Protein AF-R4WTK8-F1 (afdb_monomer_lite)

Structure (mmCIF, N/CA/C/O backbone):
data_AF-R4WTK8-F1
#
_entry.id   AF-R4WTK8-F1
#
loop_
_atom_site.group_PDB
_atom_site.id
_atom_site.type_symbol
_atom_site.label_atom_id
_atom_site.label_alt_id
_atom_site.label_comp_id
_atom_site.label_asym_id
_atom_site.label_entity_id
_atom_site.label_seq_id
_atom_site.pdbx_PDB_ins_code
_atom_site.Cartn_x
_atom_site.Cartn_y
_atom_site.Cartn_z
_atom_site.occupancy
_atom_site.B_iso_or_equiv
_atom_site.auth_seq_id
_atom_site.auth_comp_id
_atom_site.auth_asym_id
_atom_site.auth_atom_id
_atom_site.pdbx_PDB_model_num
ATOM 1 N N . MET A 1 1 ? -3.399 -13.864 9.604 1.00 40.12 1 MET A N 1
ATOM 2 C CA . MET A 1 1 ? -4.811 -13.877 9.172 1.00 40.12 1 MET A CA 1
ATOM 3 C C . MET A 1 1 ? -5.411 -12.538 9.542 1.00 40.12 1 MET A C 1
ATOM 5 O O . MET A 1 1 ? -5.328 -12.159 10.701 1.00 40.12 1 MET A O 1
ATOM 9 N N . ILE A 1 2 ? -5.899 -11.808 8.542 1.00 50.47 2 ILE A N 1
ATOM 10 C CA . ILE A 1 2 ? -6.405 -10.426 8.631 1.00 50.47 2 ILE A CA 1
ATOM 11 C C . ILE A 1 2 ? -7.794 -10.378 9.300 1.00 50.47 2 ILE A C 1
ATOM 13 O O . ILE A 1 2 ? -8.296 -9.313 9.631 1.00 50.47 2 ILE A O 1
ATOM 17 N N . ASP A 1 3 ? -8.377 -11.537 9.603 1.00 49.41 3 ASP A N 1
ATOM 18 C CA . ASP A 1 3 ? -9.784 -11.678 9.949 1.00 49.41 3 ASP A CA 1
ATOM 19 C C . ASP A 1 3 ? -9.944 -12.096 11.397 1.00 49.41 3 ASP A C 1
ATOM 21 O O . ASP A 1 3 ? -9.641 -13.227 11.768 1.00 49.41 3 ASP A O 1
ATOM 25 N N . ASN A 1 4 ? -10.400 -11.166 12.226 1.00 54.59 4 ASN A N 1
ATOM 26 C CA . ASN A 1 4 ? -10.894 -11.486 13.552 1.00 54.59 4 ASN A CA 1
ATOM 27 C C . ASN A 1 4 ? -12.248 -10.799 13.760 1.00 54.59 4 ASN A C 1
ATOM 29 O O . ASN A 1 4 ? -12.525 -9.754 13.166 1.00 54.59 4 ASN A O 1
ATOM 33 N N . GLU A 1 5 ? -13.060 -11.392 14.630 1.00 48.62 5 GLU A N 1
ATOM 34 C CA . GLU A 1 5 ? -14.408 -10.929 14.997 1.00 48.62 5 GLU A CA 1
ATOM 35 C C . GLU A 1 5 ? -14.414 -9.515 15.600 1.00 48.62 5 GLU A C 1
ATOM 37 O O . GLU A 1 5 ? -15.450 -8.869 15.715 1.00 48.62 5 GLU A O 1
ATOM 42 N N . THR A 1 6 ? -13.243 -9.025 16.017 1.00 51.25 6 THR A N 1
ATOM 43 C CA . THR A 1 6 ? -13.072 -7.696 16.608 1.00 51.25 6 THR A CA 1
ATOM 44 C C . THR A 1 6 ? -12.961 -6.593 15.547 1.00 51.25 6 THR A C 1
ATOM 46 O O . THR A 1 6 ? -13.328 -5.449 15.806 1.00 51.25 6 THR A O 1
ATOM 49 N N . ASN A 1 7 ? -12.430 -6.906 14.363 1.00 50.44 7 ASN A N 1
ATOM 50 C CA . ASN A 1 7 ? -12.105 -5.928 13.318 1.00 50.44 7 ASN A CA 1
ATOM 51 C C . ASN A 1 7 ? -13.092 -5.937 12.155 1.00 50.44 7 ASN A C 1
ATOM 53 O O . ASN A 1 7 ? -13.315 -4.899 11.530 1.00 50.44 7 ASN A O 1
ATOM 57 N N . PHE A 1 8 ? -13.680 -7.096 11.887 1.00 59.44 8 PHE A N 1
ATOM 58 C CA . PHE A 1 8 ? -14.726 -7.292 10.900 1.00 59.44 8 PHE A CA 1
ATOM 59 C C . PHE A 1 8 ? -15.879 -7.988 11.620 1.00 59.44 8 PHE A C 1
ATOM 61 O O . PHE A 1 8 ? -15.595 -8.838 12.468 1.00 59.44 8 PHE A O 1
ATOM 68 N N . PRO A 1 9 ? -17.148 -7.625 11.345 1.00 46.41 9 PRO A N 1
ATOM 69 C CA . PRO A 1 9 ? -18.271 -8.347 11.929 1.00 46.41 9 PRO A CA 1
ATOM 70 C C . PRO A 1 9 ? -18.043 -9.852 11.728 1.00 46.41 9 PRO A C 1
ATOM 72 O O . PRO A 1 9 ? -17.472 -10.229 10.693 1.00 46.41 9 PRO A O 1
ATOM 75 N N . PRO A 1 10 ? -18.400 -10.676 12.729 1.00 45.69 10 PRO A N 1
ATOM 76 C CA . PRO A 1 10 ? -18.149 -12.106 12.696 1.00 45.69 10 PRO A CA 1
ATOM 77 C C . PRO A 1 10 ? -18.655 -12.696 11.381 1.00 45.69 10 PRO A C 1
ATOM 79 O O . PRO A 1 10 ? -19.550 -12.139 10.732 1.00 45.69 10 PRO A O 1
ATOM 82 N N . GLU A 1 11 ? -18.058 -13.825 10.989 1.00 49.47 11 GLU A N 1
ATOM 83 C CA . GLU A 1 11 ? -18.688 -14.758 10.058 1.00 49.47 11 GLU A CA 1
ATOM 84 C C . GLU A 1 11 ? -20.196 -14.739 10.328 1.00 49.47 11 GLU A C 1
ATOM 86 O O . GLU A 1 11 ? -20.602 -14.784 11.491 1.00 49.47 11 GLU A O 1
ATOM 91 N N . LEU A 1 12 ? -21.027 -14.544 9.296 1.00 47.03 12 LEU A N 1
ATOM 92 C CA . LEU A 1 12 ? -22.461 -14.747 9.468 1.00 47.03 12 LEU A CA 1
ATOM 93 C C . LEU A 1 12 ? -22.594 -16.201 9.909 1.00 47.03 12 LEU A C 1
ATOM 95 O O . LEU A 1 12 ? -22.528 -17.095 9.065 1.00 47.03 12 LEU A O 1
ATOM 99 N N . GLU A 1 13 ? -22.675 -16.433 11.220 1.00 49.50 13 GLU A N 1
ATOM 100 C CA . GLU A 1 13 ? -22.885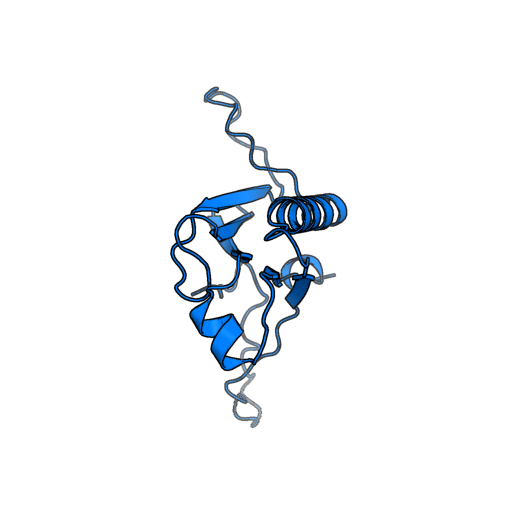 -17.759 11.763 1.00 49.50 13 GLU A CA 1
ATOM 101 C C . GLU A 1 13 ? -24.192 -18.216 11.149 1.00 49.50 13 GLU A C 1
ATOM 103 O O . GLU A 1 13 ? -25.251 -17.621 11.375 1.00 49.50 13 GLU A O 1
ATOM 108 N N . VAL A 1 14 ? -24.081 -19.207 10.270 1.00 52.41 14 VAL A N 1
ATOM 109 C CA . VAL A 1 14 ? -25.223 -19.774 9.579 1.00 52.41 14 VAL A CA 1
ATOM 110 C C . VAL A 1 14 ? -26.124 -20.323 10.672 1.00 52.41 14 VAL A C 1
ATOM 112 O O . VAL A 1 14 ? -25.868 -21.383 11.240 1.00 52.41 14 VAL A O 1
ATOM 115 N N . THR A 1 15 ? -27.167 -19.563 11.006 1.00 52.09 15 THR A N 1
ATOM 116 C CA . THR A 1 15 ? -28.262 -20.070 11.821 1.00 52.09 15 THR A CA 1
ATOM 117 C C . THR A 1 15 ? -28.767 -21.294 11.071 1.00 52.09 15 THR A C 1
ATOM 119 O O . THR A 1 15 ? -28.919 -21.221 9.856 1.00 52.09 15 THR A O 1
ATOM 122 N N . SER A 1 16 ? -28.929 -22.413 11.771 1.00 51.53 16 SER A N 1
ATOM 123 C CA . SER A 1 16 ? -29.093 -23.801 11.298 1.00 51.53 16 SER A CA 1
ATOM 124 C C . SER A 1 16 ? -30.150 -24.098 10.209 1.00 51.53 16 SER A C 1
ATOM 126 O O . SER A 1 16 ? -30.408 -25.262 9.913 1.00 51.53 16 SER A O 1
ATOM 128 N N . ASP A 1 17 ? -30.738 -23.088 9.577 1.00 57.38 17 ASP A N 1
ATOM 129 C CA . ASP A 1 17 ? -31.663 -23.171 8.457 1.00 57.38 17 ASP A CA 1
ATOM 130 C C . ASP A 1 17 ? -30.923 -23.284 7.110 1.00 57.38 17 ASP A C 1
ATOM 132 O O . ASP A 1 17 ? -30.818 -22.350 6.318 1.00 57.38 17 ASP A O 1
ATOM 136 N N . GLY A 1 18 ? -30.426 -24.492 6.836 1.00 56.84 18 GLY A N 1
ATOM 137 C CA . GLY A 1 18 ? -30.448 -25.118 5.505 1.00 56.84 18 GLY A CA 1
ATOM 138 C C . GLY A 1 18 ? -29.567 -24.569 4.373 1.00 56.84 18 GLY A C 1
ATOM 139 O O . GLY A 1 18 ? -29.447 -25.255 3.358 1.00 56.84 18 GLY A O 1
ATOM 140 N N . TYR A 1 19 ? -28.930 -23.403 4.497 1.00 54.69 19 TYR A N 1
ATOM 141 C CA . TYR A 1 19 ? -28.003 -22.902 3.476 1.00 54.69 19 TYR A CA 1
ATOM 142 C C . TYR A 1 19 ? -26.549 -23.248 3.827 1.00 54.69 19 TYR A C 1
ATOM 144 O O . TYR A 1 19 ? -26.040 -22.755 4.832 1.00 54.69 19 TYR A O 1
ATOM 152 N N . PRO A 1 20 ? -25.835 -24.060 3.022 1.00 61.81 20 PRO A N 1
ATOM 153 C CA . PRO A 1 20 ? -24.407 -24.261 3.233 1.00 61.81 20 PRO A CA 1
ATOM 154 C C . PRO A 1 20 ? -23.680 -22.921 3.067 1.00 61.81 20 PRO A C 1
ATOM 156 O O . PRO A 1 20 ? -23.901 -22.215 2.080 1.00 61.81 20 PRO A O 1
ATOM 159 N N . SER A 1 21 ? -22.824 -22.570 4.034 1.00 65.62 21 SER A N 1
ATOM 160 C CA . SER A 1 21 ? -21.971 -21.382 3.935 1.00 65.62 21 SER A CA 1
ATOM 161 C C . SER A 1 21 ? -21.209 -21.433 2.604 1.00 65.62 21 SER A C 1
ATOM 163 O O . SER A 1 21 ? -20.567 -22.449 2.320 1.00 65.62 21 SER A O 1
ATOM 165 N N . PRO A 1 22 ? -21.250 -20.378 1.772 1.00 70.25 22 PRO A N 1
ATOM 166 C CA . PRO A 1 22 ? -20.603 -20.379 0.461 1.00 70.25 22 PRO A CA 1
ATOM 167 C C . PRO A 1 22 ? -19.066 -20.463 0.529 1.00 70.25 22 PRO A C 1
ATOM 169 O O . PRO A 1 22 ? -18.421 -20.490 -0.516 1.00 70.25 22 PRO A O 1
ATOM 172 N N . GLY A 1 23 ? -18.458 -20.475 1.725 1.00 74.94 23 GLY A N 1
ATOM 173 C CA . GLY A 1 23 ? -17.004 -20.565 1.923 1.00 74.94 23 GLY A CA 1
ATOM 174 C C . GLY A 1 23 ? -16.224 -19.347 1.410 1.00 74.94 23 GLY A C 1
ATOM 175 O O . GLY A 1 23 ? -14.996 -19.332 1.443 1.00 74.94 23 GLY A O 1
ATOM 176 N N . ALA A 1 24 ? -16.933 -18.322 0.937 1.00 74.31 24 ALA A N 1
ATOM 177 C CA . ALA A 1 24 ? -16.400 -17.098 0.368 1.00 74.31 24 ALA A CA 1
ATOM 178 C C . ALA A 1 24 ? -17.102 -15.889 0.990 1.00 74.31 24 ALA A C 1
ATOM 180 O O . ALA A 1 24 ? -18.261 -15.962 1.402 1.00 74.31 24 ALA A O 1
ATOM 181 N N . ARG A 1 25 ? -16.401 -14.755 1.029 1.00 74.06 25 ARG A N 1
ATOM 182 C CA . ARG A 1 25 ? -16.933 -13.486 1.535 1.00 74.06 25 ARG A CA 1
ATOM 183 C C . ARG A 1 25 ? -16.412 -12.322 0.709 1.00 74.06 25 ARG A C 1
ATOM 185 O O . ARG A 1 25 ? -15.290 -12.358 0.209 1.00 74.06 25 ARG A O 1
ATOM 192 N N . ASN A 1 26 ? -17.216 -11.271 0.632 1.00 81.88 26 ASN A N 1
ATOM 193 C CA . ASN A 1 26 ? -16.839 -10.037 -0.039 1.00 81.88 26 ASN A CA 1
ATOM 194 C C . ASN A 1 26 ? -16.187 -9.078 0.960 1.00 81.88 26 ASN A C 1
ATOM 196 O O . ASN A 1 26 ? -16.678 -8.901 2.073 1.00 81.88 26 ASN A O 1
ATOM 200 N N . GLN A 1 27 ? -15.095 -8.439 0.545 1.00 82.44 27 GLN A N 1
ATOM 201 C CA . GLN A 1 27 ? -14.443 -7.367 1.293 1.00 82.44 27 GLN A CA 1
ATOM 202 C C . GLN A 1 27 ? -14.324 -6.130 0.414 1.00 82.44 27 GLN A C 1
ATOM 204 O O . GLN A 1 27 ? -14.075 -6.233 -0.789 1.00 82.44 27 GLN A O 1
ATOM 209 N N . ARG A 1 28 ? -14.487 -4.950 1.016 1.00 87.88 28 ARG A N 1
ATOM 210 C CA . ARG A 1 28 ? -14.345 -3.683 0.307 1.00 87.88 28 ARG A CA 1
ATOM 211 C C . ARG A 1 28 ? -12.920 -3.159 0.426 1.00 87.88 28 ARG A C 1
ATOM 213 O O . ARG A 1 28 ? -12.504 -2.698 1.487 1.00 87.88 28 ARG A O 1
ATOM 220 N N . HIS A 1 29 ? -12.217 -3.173 -0.699 1.00 91.75 29 HIS A N 1
ATOM 221 C CA . HIS A 1 29 ? -10.874 -2.622 -0.833 1.00 91.75 29 HIS A CA 1
ATOM 222 C C . HIS A 1 29 ? -10.895 -1.384 -1.728 1.00 91.75 29 HIS A C 1
ATOM 224 O O . HIS A 1 29 ? -11.599 -1.347 -2.738 1.00 91.75 29 HIS A O 1
ATOM 230 N N . ILE A 1 30 ? -10.135 -0.364 -1.345 1.00 93.75 30 ILE A N 1
ATOM 231 C CA . ILE A 1 30 ? -9.722 0.717 -2.236 1.00 93.75 30 ILE A CA 1
ATOM 232 C C . ILE A 1 30 ? -8.343 0.349 -2.753 1.00 93.75 30 ILE A C 1
ATOM 234 O O . ILE A 1 30 ? -7.436 0.101 -1.964 1.00 93.75 30 ILE A O 1
ATOM 238 N N . ALA A 1 31 ? -8.183 0.376 -4.069 1.00 95.06 31 ALA A N 1
ATOM 239 C CA . ALA A 1 31 ? -6.894 0.211 -4.708 1.00 95.06 31 ALA A CA 1
ATOM 240 C C . ALA A 1 31 ? -6.638 1.360 -5.681 1.00 95.06 31 ALA A C 1
ATOM 242 O O . ALA A 1 31 ? -7.556 1.846 -6.346 1.00 95.06 31 ALA A O 1
ATOM 243 N N . ALA A 1 32 ? -5.387 1.792 -5.767 1.00 95.31 32 ALA A N 1
ATOM 244 C CA . ALA A 1 32 ? -4.954 2.795 -6.723 1.00 95.31 32 ALA A CA 1
ATOM 245 C C . ALA A 1 32 ? -3.568 2.446 -7.258 1.00 95.31 32 ALA A C 1
ATOM 247 O O . ALA A 1 32 ? -2.695 1.972 -6.531 1.00 95.31 32 ALA A O 1
ATOM 248 N N . ILE A 1 33 ? -3.368 2.718 -8.544 1.00 93.88 33 ILE A N 1
ATOM 249 C CA . ILE A 1 33 ? -2.087 2.559 -9.220 1.00 93.88 33 ILE A CA 1
ATOM 250 C C . ILE A 1 33 ? -1.647 3.912 -9.767 1.00 93.88 33 ILE A C 1
ATOM 252 O O . ILE A 1 33 ? -2.423 4.629 -10.399 1.00 93.88 33 ILE A O 1
ATOM 256 N N . CYS A 1 34 ? -0.393 4.263 -9.519 1.00 92.69 34 CYS A N 1
ATOM 257 C CA . CYS A 1 34 ? 0.246 5.423 -10.109 1.00 92.69 34 CYS A CA 1
ATOM 258 C C . CYS A 1 34 ? 1.318 4.943 -11.078 1.00 92.69 34 CYS A C 1
ATOM 260 O O . CYS A 1 34 ? 2.217 4.183 -10.713 1.00 92.69 34 CYS A O 1
ATOM 262 N N . ARG A 1 35 ? 1.208 5.398 -12.322 1.00 89.94 35 ARG A N 1
ATOM 263 C CA . ARG A 1 35 ? 2.159 5.116 -13.388 1.00 89.94 35 ARG A CA 1
ATOM 264 C C . ARG A 1 35 ? 2.788 6.424 -13.831 1.00 89.94 35 ARG A C 1
ATOM 266 O O . ARG A 1 35 ? 2.078 7.381 -14.129 1.00 89.94 35 ARG A O 1
ATOM 273 N N . ASN A 1 36 ? 4.108 6.427 -13.947 1.00 88.38 36 ASN A N 1
ATOM 274 C CA . ASN A 1 36 ? 4.860 7.543 -14.496 1.00 88.38 36 ASN A CA 1
ATOM 275 C C . ASN A 1 36 ? 5.942 7.004 -15.441 1.00 88.38 36 ASN A C 1
ATOM 277 O O . ASN A 1 36 ? 6.481 5.919 -15.238 1.00 88.38 36 ASN A O 1
ATOM 281 N N . SER A 1 37 ? 6.231 7.744 -16.510 1.00 84.50 37 SER A N 1
ATOM 282 C CA . SER A 1 37 ? 7.223 7.351 -17.513 1.00 84.50 37 SER A CA 1
ATOM 283 C C . SER A 1 37 ? 8.652 7.372 -16.966 1.00 84.50 37 SER A C 1
ATOM 285 O O . SER A 1 37 ? 9.468 6.563 -17.394 1.00 84.50 37 SER A O 1
ATOM 287 N N . ASN A 1 38 ? 8.952 8.267 -16.015 1.00 83.81 38 ASN A N 1
ATOM 288 C CA . ASN A 1 38 ? 10.334 8.568 -15.619 1.00 83.81 38 ASN A CA 1
ATOM 289 C C . ASN A 1 38 ? 10.668 8.228 -14.157 1.00 83.81 38 ASN A C 1
ATOM 291 O O . ASN A 1 38 ? 11.831 8.308 -13.768 1.00 83.81 38 ASN A O 1
ATOM 295 N N . SER A 1 39 ? 9.683 7.882 -13.327 1.00 86.38 39 SER A N 1
ATOM 296 C CA . SER A 1 39 ? 9.898 7.585 -11.906 1.00 86.38 39 SER A CA 1
ATOM 297 C C . SER A 1 39 ? 8.887 6.569 -11.389 1.00 86.38 39 SER A C 1
ATOM 299 O O . SER A 1 39 ? 7.837 6.362 -11.987 1.00 86.38 39 SER A O 1
ATOM 301 N N . SER A 1 40 ? 9.190 5.921 -10.264 1.00 79.88 40 SER A N 1
ATOM 302 C CA . SER A 1 40 ? 8.257 4.987 -9.631 1.00 79.88 40 SER A CA 1
ATOM 303 C C . SER A 1 40 ? 7.096 5.679 -8.917 1.00 79.88 40 SER A C 1
ATOM 305 O O . SER A 1 40 ? 6.131 5.001 -8.588 1.00 79.88 40 SER A O 1
ATOM 307 N N . SER A 1 41 ? 7.142 7.001 -8.703 1.00 87.69 41 SER A N 1
ATOM 308 C CA . SER A 1 41 ? 6.067 7.778 -8.063 1.00 87.69 41 SER A CA 1
ATOM 309 C C . SER A 1 41 ? 5.615 7.221 -6.699 1.00 87.69 41 SER A C 1
ATOM 311 O O . SER A 1 41 ? 4.437 7.283 -6.342 1.00 87.69 41 SER A O 1
ATOM 313 N N . PHE A 1 42 ? 6.547 6.667 -5.920 1.00 92.25 42 PHE A N 1
ATOM 314 C CA . PHE A 1 42 ? 6.241 6.062 -4.620 1.00 92.25 42 PHE A CA 1
ATOM 315 C C . PHE A 1 42 ? 5.674 7.089 -3.630 1.00 92.25 42 PHE A C 1
ATOM 317 O O . PHE A 1 42 ? 4.727 6.806 -2.902 1.00 92.25 42 PHE A O 1
ATOM 324 N N . GLU A 1 43 ? 6.194 8.314 -3.665 1.00 93.50 43 GLU A N 1
ATOM 325 C CA . GLU A 1 43 ? 5.779 9.428 -2.813 1.00 93.50 43 GLU A CA 1
ATOM 326 C C . GLU A 1 43 ? 4.318 9.822 -3.067 1.00 93.50 43 GLU A C 1
ATOM 328 O O . GLU A 1 43 ? 3.601 10.188 -2.139 1.00 93.50 43 GLU A O 1
ATOM 333 N N . GLN A 1 44 ? 3.854 9.706 -4.317 1.00 93.94 44 GLN A N 1
ATOM 334 C CA . GLN A 1 44 ? 2.473 10.025 -4.685 1.00 93.94 44 GLN A CA 1
ATOM 335 C C . GLN A 1 44 ? 1.494 9.013 -4.089 1.00 93.94 44 GLN A C 1
ATOM 337 O O . GLN A 1 44 ? 0.444 9.394 -3.577 1.00 93.94 44 GLN A O 1
ATOM 342 N N . ILE A 1 45 ? 1.849 7.727 -4.123 1.00 94.56 45 ILE A N 1
ATOM 343 C CA . ILE A 1 45 ? 1.034 6.664 -3.534 1.00 94.56 45 ILE A CA 1
ATOM 344 C C . ILE A 1 45 ? 1.081 6.698 -2.003 1.00 94.56 45 ILE A C 1
ATOM 346 O O . ILE A 1 45 ? 0.049 6.506 -1.361 1.00 94.56 45 ILE A O 1
ATOM 350 N N . HIS A 1 46 ? 2.238 7.009 -1.417 1.00 94.69 46 HIS A N 1
ATOM 351 C CA . HIS A 1 46 ? 2.354 7.236 0.022 1.00 94.69 46 HIS A CA 1
ATOM 352 C C . HIS A 1 46 ? 1.444 8.382 0.481 1.00 94.69 46 HIS A C 1
ATOM 354 O O . HIS A 1 46 ? 0.608 8.191 1.363 1.00 94.69 46 HIS A O 1
ATOM 360 N N . GLY A 1 47 ? 1.526 9.541 -0.182 1.00 94.94 47 GLY A N 1
ATOM 361 C CA . GLY A 1 47 ? 0.667 10.686 0.117 1.00 94.94 47 GLY A CA 1
ATOM 362 C C . GLY A 1 47 ? -0.819 10.398 -0.111 1.00 94.94 47 GLY A C 1
ATOM 363 O O . GLY A 1 47 ? -1.662 10.888 0.638 1.00 94.94 47 GLY A O 1
ATOM 364 N N . LEU A 1 48 ? -1.166 9.561 -1.097 1.00 95.25 48 LEU A N 1
ATOM 365 C CA . LEU A 1 48 ? -2.541 9.100 -1.299 1.00 95.25 48 LEU A CA 1
ATOM 366 C C . LEU A 1 48 ? -3.031 8.236 -0.128 1.00 95.25 48 LEU A C 1
ATOM 368 O O . LEU A 1 48 ? -4.156 8.426 0.328 1.00 95.25 48 LEU A O 1
ATOM 372 N N . ALA A 1 49 ? -2.204 7.320 0.381 1.00 95.00 49 ALA A N 1
ATOM 373 C CA . ALA A 1 49 ? -2.546 6.501 1.542 1.00 95.00 49 ALA A CA 1
ATOM 374 C C . ALA A 1 49 ? -2.766 7.366 2.796 1.00 95.00 49 ALA A C 1
ATOM 376 O O . ALA A 1 49 ? -3.780 7.215 3.478 1.00 95.00 49 ALA A O 1
ATOM 377 N N . GLU A 1 50 ? -1.874 8.325 3.060 1.00 94.44 50 GLU A N 1
ATOM 378 C CA . GLU A 1 50 ? -2.022 9.293 4.157 1.00 94.44 50 GLU A CA 1
ATOM 379 C C . GLU A 1 50 ? -3.285 10.146 3.997 1.00 94.44 50 GLU A C 1
ATOM 381 O O . GLU A 1 50 ? -4.019 10.372 4.961 1.00 94.44 50 GLU A O 1
ATOM 386 N N . TYR A 1 51 ? -3.584 10.579 2.770 1.00 95.50 51 TYR A N 1
ATOM 387 C CA . TYR A 1 51 ? -4.795 11.333 2.463 1.00 95.50 51 TYR A CA 1
ATOM 388 C C . TYR A 1 51 ? -6.065 10.514 2.719 1.00 95.50 51 TYR A C 1
ATOM 390 O O . TYR A 1 51 ? -7.015 11.038 3.302 1.00 95.50 51 TYR A O 1
ATOM 398 N N . ILE A 1 52 ? -6.084 9.231 2.343 1.00 94.00 52 ILE A N 1
ATOM 399 C CA . ILE A 1 52 ? -7.203 8.322 2.630 1.00 94.00 52 ILE A CA 1
ATOM 400 C C . ILE A 1 52 ? -7.411 8.207 4.144 1.00 94.00 52 ILE A C 1
ATOM 402 O O . ILE A 1 52 ? -8.529 8.412 4.614 1.00 94.00 52 ILE A O 1
ATOM 406 N N . MET A 1 53 ? -6.352 7.966 4.923 1.00 92.12 53 MET A N 1
ATOM 407 C CA . MET A 1 53 ? -6.459 7.881 6.388 1.00 92.12 53 MET A CA 1
ATOM 408 C C . MET A 1 53 ? -6.926 9.191 7.020 1.00 92.12 53 MET A C 1
ATOM 410 O O . MET A 1 53 ? -7.773 9.182 7.915 1.00 92.12 53 MET A O 1
ATOM 414 N N . CYS A 1 54 ? -6.446 10.324 6.505 1.00 92.12 54 CYS A N 1
ATOM 415 C CA . CYS A 1 54 ? -6.901 11.647 6.916 1.00 92.12 54 CYS A CA 1
ATOM 416 C C . CYS A 1 54 ? -8.405 11.826 6.664 1.00 92.12 54 CYS A C 1
ATOM 418 O O . CYS A 1 54 ? -9.124 12.298 7.542 1.00 92.12 54 CYS A O 1
ATOM 420 N N . LYS A 1 55 ? -8.913 11.393 5.502 1.00 93.44 55 LYS A N 1
ATOM 421 C CA . LYS A 1 55 ? -10.351 11.440 5.187 1.00 93.44 55 LYS A CA 1
ATOM 422 C C . LYS A 1 55 ? -11.197 10.499 6.037 1.00 93.44 55 LYS A C 1
ATOM 424 O O . LYS A 1 55 ? -12.359 10.810 6.279 1.00 93.44 55 LYS A O 1
ATOM 429 N N . LEU A 1 56 ? -10.617 9.404 6.521 1.00 89.81 56 LEU A N 1
ATOM 430 C CA . LEU A 1 56 ? -11.246 8.502 7.486 1.00 89.81 56 LEU A CA 1
ATOM 431 C C . LEU A 1 56 ? -11.135 9.001 8.941 1.00 89.81 56 LEU A C 1
ATOM 433 O O . LEU A 1 56 ? -11.630 8.331 9.842 1.00 89.81 56 LEU A O 1
ATOM 437 N N . ASN A 1 57 ? -10.526 10.172 9.182 1.00 90.31 57 ASN A N 1
ATOM 438 C CA . ASN A 1 57 ? -10.253 10.738 10.510 1.00 90.31 57 ASN A CA 1
ATOM 439 C C . ASN A 1 57 ? -9.419 9.820 11.424 1.00 90.31 57 ASN A C 1
ATOM 441 O O . ASN A 1 57 ? -9.571 9.853 12.645 1.00 90.31 57 ASN A O 1
ATOM 445 N N . ILE A 1 58 ? -8.520 9.018 10.847 1.00 90.06 58 ILE A N 1
ATOM 446 C CA . ILE A 1 58 ? -7.635 8.122 11.600 1.00 90.06 58 ILE A CA 1
ATOM 447 C C . ILE A 1 58 ? -6.269 8.804 11.726 1.00 90.06 58 ILE A C 1
ATOM 449 O O . ILE A 1 58 ? -5.596 9.004 10.712 1.00 90.06 58 ILE A O 1
ATOM 453 N N . PRO A 1 59 ? -5.834 9.200 12.933 1.00 90.88 59 PRO A N 1
ATOM 454 C CA . PRO A 1 59 ? -4.534 9.825 13.127 1.00 90.88 59 PRO A CA 1
ATOM 455 C C . PRO A 1 59 ? -3.382 8.830 12.952 1.00 90.88 59 PRO A C 1
ATOM 457 O O . PRO A 1 59 ? -3.497 7.636 13.243 1.00 90.88 59 PRO A O 1
ATOM 460 N N . VAL A 1 60 ? -2.232 9.354 12.525 1.00 90.69 60 VAL A N 1
ATOM 461 C CA . VAL A 1 60 ? -0.981 8.592 12.503 1.00 90.69 60 VAL A CA 1
ATOM 462 C C . VAL A 1 60 ? -0.533 8.288 13.932 1.00 90.69 60 VAL A C 1
ATOM 464 O O . VAL A 1 60 ? -0.649 9.122 14.836 1.00 90.69 60 VAL A O 1
ATOM 467 N N . ARG A 1 61 ? 0.008 7.092 14.151 1.00 85.75 61 ARG A N 1
ATOM 468 C CA . ARG A 1 61 ? 0.616 6.709 15.417 1.00 85.75 61 ARG A CA 1
ATOM 469 C C . ARG A 1 61 ? 1.899 7.500 15.616 1.00 85.75 61 ARG A C 1
ATOM 471 O O . ARG A 1 61 ? 2.934 7.204 15.028 1.00 85.75 61 ARG A O 1
ATOM 478 N N . SER A 1 62 ? 1.818 8.508 16.475 1.00 74.94 62 SER A N 1
ATOM 479 C CA . SER A 1 62 ? 2.995 9.220 16.948 1.00 74.94 62 SER A CA 1
ATOM 480 C C . SER A 1 62 ? 3.791 8.315 17.888 1.00 74.94 62 SER A C 1
ATOM 482 O O . SER A 1 62 ? 3.257 7.815 18.875 1.00 74.94 62 SER A O 1
ATOM 484 N N . ASN A 1 63 ? 5.081 8.131 17.608 1.00 57.28 63 ASN A N 1
ATOM 485 C CA . ASN A 1 63 ? 6.018 7.465 18.522 1.00 57.28 63 ASN A CA 1
ATOM 486 C C . ASN A 1 63 ? 6.431 8.375 19.701 1.00 57.28 63 ASN A C 1
ATOM 488 O O . ASN A 1 63 ? 7.301 8.018 20.493 1.00 57.28 63 ASN A O 1
ATOM 492 N N . CYS A 1 64 ? 5.826 9.561 19.825 1.00 44.91 64 CYS A N 1
ATOM 493 C CA . CYS A 1 64 ? 6.194 10.591 20.788 1.00 44.91 64 CYS A CA 1
ATOM 494 C C . CYS A 1 64 ? 5.318 10.537 22.050 1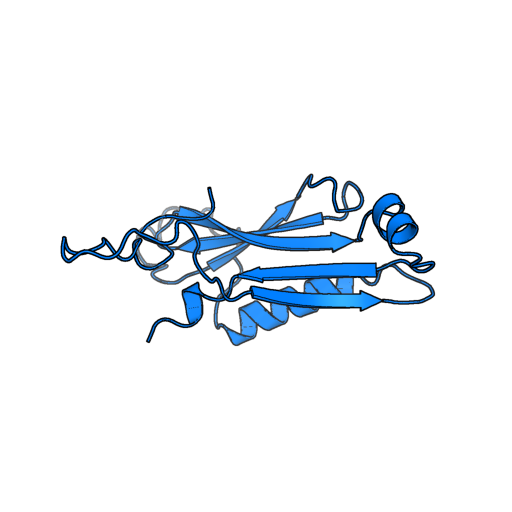.00 44.91 64 CYS A C 1
ATOM 496 O O . CYS A 1 64 ? 4.591 11.483 22.329 1.00 44.91 64 CYS A O 1
ATOM 498 N N . SER A 1 65 ? 5.386 9.458 22.828 1.00 44.19 65 SER A N 1
ATOM 499 C CA . SER A 1 65 ? 5.079 9.533 24.265 1.00 44.19 65 SER A CA 1
ATOM 500 C C . SER A 1 65 ? 5.694 8.348 25.011 1.00 44.19 65 SER A C 1
ATOM 502 O O . SER A 1 65 ? 5.015 7.386 25.358 1.00 44.19 65 SER A O 1
ATOM 504 N N . ASN A 1 66 ? 6.987 8.461 25.321 1.00 43.69 66 ASN A N 1
ATOM 505 C CA . ASN A 1 66 ? 7.624 7.736 26.430 1.00 43.69 66 ASN A CA 1
ATOM 506 C C . ASN A 1 66 ? 7.237 8.353 27.789 1.00 43.69 66 ASN A C 1
ATOM 508 O O . ASN A 1 66 ? 8.036 8.346 28.721 1.00 43.69 66 ASN A O 1
ATOM 512 N N . ASP A 1 67 ? 6.047 8.943 27.898 1.00 41.47 67 ASP A N 1
ATOM 513 C CA . ASP A 1 67 ? 5.538 9.450 29.161 1.00 41.47 67 ASP A CA 1
ATOM 514 C C . ASP A 1 67 ? 4.493 8.453 29.654 1.00 41.47 67 ASP A C 1
ATOM 516 O O . ASP A 1 67 ? 3.337 8.445 29.224 1.00 41.47 67 ASP A O 1
ATOM 520 N N . ALA A 1 68 ? 4.943 7.550 30.522 1.00 46.31 68 ALA A N 1
ATOM 521 C CA . ALA A 1 68 ? 4.177 6.461 31.126 1.00 46.31 68 ALA A CA 1
ATOM 522 C C . ALA A 1 68 ? 3.031 6.944 32.049 1.00 46.31 68 ALA A C 1
ATOM 524 O O . ALA A 1 68 ? 2.515 6.181 32.865 1.00 46.31 68 ALA A O 1
ATOM 525 N N . THR A 1 69 ? 2.608 8.202 31.912 1.00 40.28 69 THR A N 1
ATOM 526 C CA . THR A 1 69 ? 1.663 8.884 32.799 1.00 40.28 69 THR A CA 1
ATOM 527 C C . THR A 1 69 ? 0.311 9.179 32.133 1.00 40.28 69 THR A C 1
ATOM 529 O O . THR A 1 69 ? -0.623 9.598 32.806 1.00 40.28 69 THR A O 1
ATOM 532 N N . THR A 1 70 ? 0.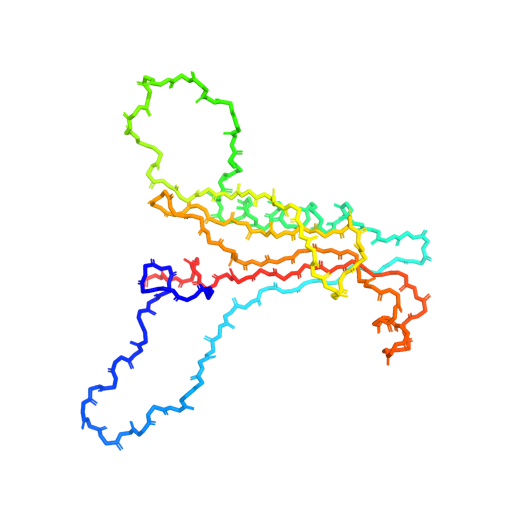130 8.876 30.841 1.00 44.00 70 THR A N 1
ATOM 533 C CA . THR A 1 70 ? -1.198 8.841 30.181 1.00 44.00 70 THR A CA 1
ATOM 534 C C . THR A 1 70 ? -1.607 7.415 29.815 1.00 44.00 70 THR A C 1
ATOM 536 O O . THR A 1 70 ? -2.028 7.087 28.709 1.00 44.00 70 THR A O 1
ATOM 539 N N . THR A 1 71 ? -1.508 6.538 30.812 1.00 43.12 71 THR A N 1
ATOM 540 C CA . THR A 1 71 ? -2.278 5.296 30.852 1.00 43.12 71 THR A CA 1
ATOM 541 C C . THR A 1 71 ? -3.768 5.666 30.846 1.00 43.12 71 THR A C 1
ATOM 543 O O . THR A 1 71 ? -4.208 6.421 31.706 1.00 43.12 71 THR A O 1
ATOM 546 N N . ALA A 1 72 ? -4.524 5.123 29.884 1.00 41.59 72 ALA A N 1
ATOM 547 C CA . ALA A 1 72 ? -5.968 5.297 29.665 1.00 41.59 72 ALA A CA 1
ATOM 548 C C . ALA A 1 72 ? -6.408 6.619 29.000 1.00 41.59 72 ALA A C 1
ATOM 550 O O . ALA A 1 72 ? -6.718 7.577 29.699 1.00 41.59 72 ALA A O 1
ATOM 551 N N . SER A 1 73 ? -6.521 6.639 27.654 1.00 44.19 73 SER A N 1
ATOM 552 C CA . SER A 1 73 ? -7.633 7.278 26.887 1.00 44.19 73 SER A CA 1
ATOM 553 C C . SER A 1 73 ? -7.359 7.568 25.394 1.00 44.19 73 SER A C 1
ATOM 555 O O . SER A 1 73 ? -8.098 8.351 24.800 1.00 44.19 73 SER A O 1
ATOM 557 N N . GLN A 1 74 ? -6.402 6.934 24.700 1.00 52.72 74 GLN A N 1
ATOM 558 C CA . GLN A 1 74 ? -6.488 6.907 23.224 1.00 52.72 74 GLN A CA 1
ATOM 559 C C . GLN A 1 74 ? -7.529 5.865 22.799 1.00 52.72 74 GLN A C 1
ATOM 561 O O . GLN A 1 74 ? -7.228 4.733 22.444 1.00 52.72 74 GLN A O 1
ATOM 566 N N . LYS A 1 75 ? -8.801 6.252 22.941 1.00 58.31 75 LYS A N 1
ATOM 567 C CA . LYS A 1 75 ? -10.000 5.436 22.702 1.00 58.31 75 LYS A CA 1
ATOM 568 C C . LYS A 1 75 ? -10.385 5.366 21.211 1.00 58.31 75 LYS A C 1
ATOM 570 O O . LYS A 1 75 ? -11.530 5.061 20.900 1.00 58.31 75 LYS A O 1
ATOM 575 N N . GLY A 1 76 ? -9.458 5.703 20.314 1.00 74.75 76 GLY A N 1
ATOM 576 C CA . GLY A 1 76 ? -9.689 5.828 18.876 1.00 74.75 76 GLY A CA 1
ATOM 577 C C . GLY A 1 76 ? -8.714 4.989 18.061 1.00 74.75 76 GLY A C 1
ATOM 578 O O . GLY A 1 76 ? -7.648 4.614 18.548 1.00 74.75 76 GLY A O 1
ATOM 579 N N . ASP A 1 77 ? -9.101 4.697 16.825 1.00 86.62 77 ASP A N 1
ATOM 580 C CA . ASP A 1 77 ? -8.256 3.985 15.874 1.00 86.62 77 ASP A CA 1
ATOM 581 C C . ASP A 1 77 ? -7.058 4.851 15.462 1.00 86.62 77 ASP A C 1
ATOM 583 O O . ASP A 1 77 ? -7.178 6.067 15.320 1.00 86.62 77 ASP A O 1
ATOM 587 N N . MET A 1 78 ? -5.900 4.230 15.252 1.00 90.69 78 MET A N 1
ATOM 588 C CA . MET A 1 78 ? -4.675 4.905 14.802 1.00 90.69 78 MET A CA 1
ATOM 589 C C . MET A 1 78 ? -4.014 4.081 13.704 1.00 90.69 78 MET A C 1
ATOM 591 O O . MET A 1 78 ? -4.171 2.864 13.693 1.00 90.69 78 MET A O 1
ATOM 595 N N . TYR A 1 79 ? -3.234 4.694 12.815 1.00 92.88 79 TYR A N 1
ATOM 596 C CA . TYR A 1 79 ? -2.524 3.947 11.770 1.00 92.88 79 TYR A CA 1
ATOM 597 C C . TYR A 1 79 ? -1.005 4.150 11.804 1.00 92.88 79 TYR A C 1
ATOM 599 O O . TYR A 1 79 ? -0.512 5.182 12.251 1.00 92.88 79 TYR A O 1
ATOM 607 N N . SER A 1 80 ? -0.248 3.167 11.325 1.00 94.00 80 SER A N 1
ATOM 608 C CA . SER A 1 80 ? 1.201 3.256 11.123 1.00 94.00 80 SER A CA 1
ATOM 609 C C . SER A 1 80 ? 1.625 2.543 9.843 1.00 94.00 80 SER A C 1
ATOM 611 O O . SER A 1 80 ? 0.923 1.659 9.353 1.00 94.00 80 SER A O 1
ATOM 613 N N . PHE A 1 81 ? 2.790 2.914 9.319 1.00 94.44 81 PHE A N 1
ATOM 614 C CA . PHE A 1 81 ? 3.432 2.218 8.210 1.00 94.44 81 PHE A CA 1
ATOM 615 C C . PHE A 1 81 ? 4.588 1.372 8.729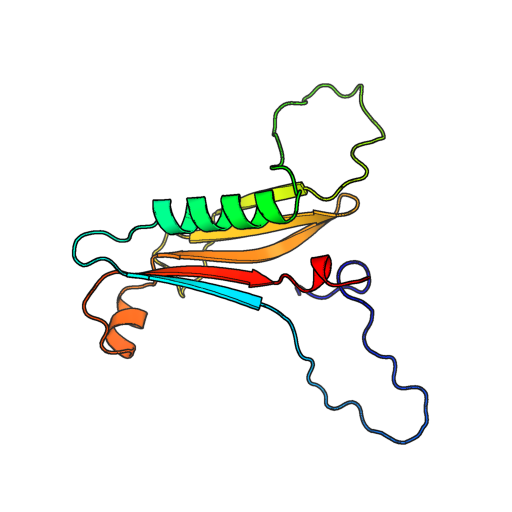 1.00 94.44 81 PHE A C 1
ATOM 617 O O . PHE A 1 81 ? 5.420 1.861 9.494 1.00 94.44 81 PHE A O 1
ATOM 624 N N . GLU A 1 82 ? 4.651 0.120 8.294 1.00 94.00 82 GLU A N 1
ATOM 625 C CA . GLU A 1 82 ? 5.732 -0.804 8.629 1.00 94.00 82 GLU A CA 1
ATOM 626 C C . GLU A 1 82 ? 6.413 -1.297 7.344 1.00 94.00 82 GLU A C 1
ATOM 628 O O . GLU A 1 82 ? 5.731 -1.482 6.337 1.00 94.00 82 GLU A O 1
ATOM 633 N N . PRO A 1 83 ? 7.744 -1.498 7.318 1.00 94.62 83 PRO A N 1
ATOM 634 C CA . PRO A 1 83 ? 8.425 -2.054 6.151 1.00 94.62 83 PRO A CA 1
ATOM 635 C C . PRO A 1 83 ? 7.857 -3.422 5.763 1.00 94.62 83 PRO A C 1
ATOM 637 O O . PRO A 1 83 ? 7.795 -4.326 6.595 1.00 94.62 83 PRO A O 1
ATOM 640 N N . SER A 1 84 ? 7.487 -3.582 4.493 1.00 91.38 84 SER A N 1
ATOM 641 C CA . SER A 1 84 ? 6.966 -4.842 3.956 1.00 91.38 84 SER A CA 1
ATOM 642 C C . SER A 1 84 ? 8.021 -5.564 3.118 1.00 91.38 84 SER A C 1
ATOM 644 O O . SER A 1 84 ? 8.864 -4.937 2.470 1.00 91.38 84 SER A O 1
ATOM 646 N N . SER A 1 85 ? 7.977 -6.896 3.130 1.00 89.06 85 SER A N 1
ATOM 647 C CA . SER A 1 85 ? 8.873 -7.784 2.375 1.00 89.06 85 SER A CA 1
ATOM 648 C C . SER A 1 85 ? 8.137 -8.631 1.330 1.00 89.06 85 SER A C 1
ATOM 650 O O . SER A 1 85 ? 8.643 -9.667 0.899 1.00 89.06 85 SER A O 1
ATOM 652 N N . ASP A 1 86 ? 6.942 -8.201 0.917 1.00 86.50 86 ASP A N 1
ATOM 653 C CA . ASP A 1 86 ? 6.133 -8.898 -0.083 1.00 86.50 86 ASP A CA 1
ATOM 654 C C . ASP A 1 86 ? 6.832 -8.938 -1.458 1.00 86.50 86 ASP A C 1
ATOM 656 O O . ASP A 1 86 ? 7.304 -7.920 -1.973 1.00 86.50 86 ASP A O 1
ATOM 660 N N . GLY A 1 87 ? 6.886 -10.128 -2.064 1.00 87.31 87 GLY A N 1
ATOM 661 C CA . GLY A 1 87 ? 7.536 -10.372 -3.354 1.00 87.31 87 GLY A CA 1
ATOM 662 C C . GLY A 1 87 ? 6.819 -9.743 -4.552 1.00 87.31 87 GLY A C 1
ATOM 663 O O . GLY A 1 87 ? 7.404 -9.657 -5.633 1.00 87.31 87 GLY A O 1
ATOM 664 N N . ALA A 1 88 ? 5.576 -9.280 -4.384 1.00 87.19 88 ALA A N 1
ATOM 665 C CA . ALA A 1 88 ? 4.878 -8.499 -5.404 1.00 87.19 88 ALA A CA 1
ATOM 666 C C . ALA A 1 88 ? 5.513 -7.111 -5.624 1.00 87.19 88 ALA A C 1
ATOM 668 O O . ALA A 1 88 ? 5.365 -6.526 -6.705 1.00 87.19 88 ALA A O 1
ATOM 669 N N . TYR A 1 89 ? 6.246 -6.601 -4.631 1.00 93.38 89 TYR A N 1
ATOM 670 C CA . TYR A 1 89 ? 6.876 -5.287 -4.658 1.00 93.38 89 TYR A CA 1
ATOM 671 C C . TYR A 1 89 ? 8.395 -5.356 -4.833 1.00 93.38 89 TYR A C 1
ATOM 673 O O . TYR A 1 89 ? 9.047 -6.385 -4.660 1.00 93.38 89 TYR A O 1
ATOM 681 N N . PHE A 1 90 ? 8.983 -4.218 -5.187 1.00 92.31 90 PHE A N 1
ATOM 682 C CA . PHE A 1 90 ? 10.423 -4.046 -5.214 1.00 92.31 90 PHE A CA 1
ATOM 683 C C . PHE A 1 90 ? 10.982 -4.032 -3.775 1.00 92.31 90 PHE A C 1
ATOM 685 O O . PHE A 1 90 ? 10.503 -3.245 -2.949 1.00 92.31 90 PHE A O 1
ATOM 692 N N . PRO A 1 91 ? 12.005 -4.851 -3.457 1.00 92.44 91 PRO A N 1
ATOM 693 C CA . PRO A 1 91 ? 12.559 -4.939 -2.109 1.00 92.44 91 PRO A CA 1
ATOM 694 C C . PRO A 1 91 ? 12.990 -3.576 -1.550 1.00 92.44 91 PRO A C 1
ATOM 696 O O . PRO A 1 91 ? 13.671 -2.798 -2.218 1.00 92.44 91 PRO A O 1
ATOM 699 N N . GLY A 1 92 ? 12.583 -3.276 -0.315 1.00 90.62 92 GLY A N 1
ATOM 700 C CA . GLY A 1 92 ? 12.880 -2.000 0.350 1.00 90.62 92 GLY A CA 1
ATOM 701 C C . GLY A 1 92 ? 12.035 -0.809 -0.124 1.00 90.62 92 GLY A C 1
ATOM 702 O O . GLY A 1 92 ? 12.229 0.306 0.358 1.00 90.62 92 GLY A O 1
ATOM 703 N N . ARG A 1 93 ? 11.089 -1.017 -1.048 1.00 92.62 93 ARG A N 1
ATOM 704 C CA . ARG A 1 93 ? 10.128 -0.008 -1.525 1.00 92.62 93 ARG A CA 1
ATOM 705 C C . ARG A 1 93 ? 8.689 -0.502 -1.374 1.00 92.62 93 ARG A C 1
ATOM 707 O O . ARG A 1 93 ? 7.876 -0.353 -2.284 1.00 92.62 93 ARG A O 1
ATOM 714 N N . ALA A 1 94 ? 8.403 -1.087 -0.215 1.00 94.25 94 ALA A N 1
ATOM 715 C CA . ALA A 1 94 ? 7.095 -1.599 0.159 1.00 94.25 94 ALA A CA 1
ATOM 716 C C . ALA A 1 94 ? 6.809 -1.310 1.635 1.00 94.25 94 ALA A C 1
ATOM 718 O O . ALA A 1 94 ? 7.711 -1.375 2.475 1.00 94.25 94 ALA A O 1
ATOM 719 N N . LEU A 1 95 ? 5.555 -0.998 1.940 1.00 95.81 95 LEU A N 1
ATOM 720 C CA . LEU A 1 95 ? 5.059 -0.717 3.279 1.00 95.81 95 LEU A CA 1
ATOM 721 C C . LEU A 1 95 ? 3.735 -1.448 3.500 1.00 95.81 95 LEU A C 1
ATOM 723 O O . LEU A 1 95 ? 2.850 -1.417 2.647 1.00 95.81 95 LEU A O 1
ATOM 727 N N . ASP A 1 96 ? 3.590 -2.056 4.668 1.00 94.25 96 ASP A N 1
ATOM 728 C CA . ASP A 1 96 ? 2.323 -2.563 5.170 1.00 94.25 96 ASP A CA 1
ATOM 729 C C . ASP A 1 96 ? 1.643 -1.456 5.979 1.00 94.25 96 ASP A C 1
ATOM 731 O O . ASP A 1 96 ? 2.280 -0.714 6.734 1.00 94.25 96 ASP A O 1
ATOM 735 N N . VAL A 1 97 ? 0.332 -1.328 5.793 1.00 93.56 97 VAL A N 1
ATOM 736 C CA . VAL A 1 97 ? -0.473 -0.327 6.491 1.00 93.56 97 VAL A CA 1
ATOM 737 C C . VAL A 1 97 ? -1.160 -1.000 7.666 1.00 93.56 97 VAL A C 1
ATOM 739 O O . VAL A 1 97 ? -1.992 -1.893 7.484 1.00 93.56 97 VAL A O 1
ATOM 742 N N . MET A 1 98 ? -0.794 -0.572 8.869 1.00 92.00 98 MET A N 1
ATOM 743 C CA . MET A 1 98 ? -1.229 -1.166 10.127 1.00 92.00 98 MET A CA 1
ATOM 744 C C . MET A 1 98 ? -2.249 -0.262 10.807 1.00 92.00 98 MET A C 1
ATOM 746 O O . MET A 1 98 ? -1.987 0.916 11.029 1.00 92.00 98 MET A O 1
ATOM 750 N N . LEU A 1 99 ? -3.396 -0.823 11.170 1.00 90.44 99 LEU A N 1
ATOM 751 C CA . LEU A 1 99 ? -4.425 -0.200 11.987 1.00 90.44 99 LEU A CA 1
ATOM 752 C C . LEU A 1 99 ? -4.305 -0.707 13.424 1.00 90.44 99 LEU A C 1
ATOM 754 O O . LEU A 1 99 ? -4.295 -1.910 13.672 1.00 90.44 99 LEU A O 1
ATOM 758 N N . TRP A 1 100 ? -4.248 0.212 14.374 1.00 87.88 100 TRP A N 1
ATOM 759 C CA . TRP A 1 100 ? -4.253 -0.055 15.802 1.00 87.88 100 TRP A CA 1
ATOM 760 C C . TRP A 1 100 ? -5.643 0.232 16.348 1.00 87.88 100 TRP A C 1
ATOM 762 O O . TRP A 1 100 ? -6.017 1.390 16.526 1.00 87.88 100 TRP A O 1
ATOM 772 N N . ARG A 1 101 ? -6.396 -0.832 16.626 1.00 82.31 101 ARG A N 1
ATOM 773 C CA . ARG A 1 101 ? -7.746 -0.767 17.195 1.00 82.31 101 ARG A CA 1
ATOM 774 C C . ARG A 1 101 ? -7.764 -1.497 18.528 1.00 82.31 101 ARG A C 1
ATOM 776 O O . ARG A 1 101 ? -7.311 -2.636 18.619 1.00 82.31 101 ARG A O 1
ATOM 783 N N . ALA A 1 102 ? -8.245 -0.832 19.579 1.00 79.50 102 ALA A N 1
ATOM 784 C CA . ALA A 1 102 ? -8.244 -1.370 20.946 1.00 79.50 102 ALA A CA 1
ATOM 785 C C . ALA A 1 102 ? -6.870 -1.940 21.384 1.00 79.50 102 ALA A C 1
ATOM 787 O O . ALA A 1 102 ? -6.788 -2.970 22.051 1.00 79.50 102 ALA A O 1
ATOM 788 N N . GLY A 1 103 ? -5.779 -1.291 20.956 1.00 74.75 103 GLY A N 1
ATOM 789 C CA . GLY A 1 103 ? -4.404 -1.707 21.255 1.00 74.75 103 GLY A CA 1
ATOM 790 C C . GLY A 1 103 ? -3.874 -2.893 20.438 1.00 74.75 103 GLY A C 1
ATOM 791 O O . GLY A 1 103 ? -2.721 -3.273 20.628 1.00 74.75 103 GLY A O 1
ATOM 792 N N . LYS A 1 104 ? -4.659 -3.465 19.517 1.00 81.88 104 LYS A N 1
ATOM 793 C CA . LYS A 1 104 ? -4.230 -4.568 18.646 1.00 81.88 104 LYS A CA 1
ATOM 794 C C . LYS A 1 104 ? -3.839 -4.045 17.255 1.00 81.88 104 LYS A C 1
ATOM 796 O O . LYS A 1 104 ? -4.652 -3.343 16.651 1.00 81.88 104 LYS A O 1
ATOM 801 N N . PRO A 1 105 ? -2.641 -4.380 16.737 1.00 85.69 105 PRO A N 1
ATOM 802 C CA . PRO A 1 105 ? -2.247 -4.054 15.372 1.00 85.69 105 PRO A CA 1
ATOM 803 C C . PRO A 1 105 ? -2.875 -5.020 14.369 1.00 85.69 105 PRO A C 1
ATOM 805 O O . PRO A 1 105 ? -2.934 -6.231 14.593 1.00 85.69 105 PRO A O 1
ATOM 808 N N . VAL A 1 106 ? -3.321 -4.481 13.241 1.00 87.38 106 VAL A N 1
ATOM 809 C CA . VAL A 1 106 ? -4.013 -5.216 12.184 1.00 87.38 106 VAL A CA 1
ATOM 810 C C . VAL A 1 106 ? -3.532 -4.687 10.852 1.00 87.38 106 VAL A C 1
ATOM 812 O O . VAL A 1 106 ? -3.666 -3.499 10.575 1.00 87.38 106 VAL A O 1
ATOM 815 N N . ARG A 1 107 ? -3.008 -5.556 9.994 1.00 90.12 107 ARG A N 1
ATOM 816 C CA . ARG A 1 107 ? -2.684 -5.152 8.628 1.00 90.12 107 ARG A CA 1
ATOM 817 C C . ARG A 1 107 ? -3.978 -4.935 7.849 1.00 90.12 107 ARG A C 1
ATOM 819 O O . ARG A 1 107 ? -4.732 -5.881 7.638 1.00 90.12 107 ARG A O 1
ATOM 826 N N . ILE A 1 108 ? -4.215 -3.702 7.417 1.00 91.69 108 ILE A N 1
ATOM 827 C CA . ILE A 1 108 ? -5.379 -3.327 6.603 1.00 91.69 108 ILE A CA 1
ATOM 828 C C . ILE A 1 108 ? -5.042 -3.210 5.121 1.00 91.69 108 ILE A C 1
ATOM 830 O O . ILE A 1 108 ? -5.947 -3.142 4.299 1.00 91.69 108 ILE A O 1
ATOM 834 N N . GLY A 1 109 ? -3.764 -3.210 4.754 1.00 92.00 109 GLY A N 1
ATOM 835 C CA . GLY A 1 109 ? -3.370 -3.111 3.359 1.00 92.00 109 GLY A CA 1
ATOM 836 C C . GLY A 1 109 ? -1.866 -3.048 3.169 1.00 92.00 109 GLY A C 1
ATOM 837 O O . GLY A 1 109 ? -1.098 -3.310 4.097 1.00 92.00 109 GLY A O 1
ATOM 838 N N . SER A 1 110 ? -1.453 -2.713 1.953 1.00 94.56 110 SER A N 1
ATOM 839 C CA . SER A 1 110 ? -0.048 -2.528 1.593 1.00 94.56 110 SER A CA 1
ATOM 840 C C . SER A 1 110 ? 0.090 -1.517 0.463 1.00 94.56 110 SER A C 1
ATOM 842 O O . SER A 1 110 ? -0.827 -1.341 -0.339 1.00 94.56 110 SER A O 1
ATOM 844 N N . LEU A 1 111 ? 1.240 -0.859 0.397 1.00 95.69 111 LEU A N 1
ATOM 845 C CA . LEU A 1 111 ? 1.635 -0.039 -0.735 1.00 95.69 111 LEU A CA 1
ATOM 846 C C . LEU A 1 111 ? 3.085 -0.305 -1.119 1.00 95.69 111 LEU A C 1
ATOM 848 O O . LEU A 1 111 ? 3.915 -0.640 -0.276 1.00 95.69 111 LEU A O 1
ATOM 852 N N . GLY A 1 112 ? 3.421 -0.107 -2.384 1.00 95.25 112 GLY A N 1
ATOM 853 C CA . GLY A 1 112 ? 4.774 -0.350 -2.851 1.00 95.25 112 GLY A CA 1
ATOM 854 C C . GLY A 1 112 ? 4.982 -0.065 -4.324 1.00 95.25 112 GLY A C 1
ATOM 855 O O . GLY A 1 112 ? 4.040 0.113 -5.095 1.00 95.25 112 GLY A O 1
ATOM 856 N N . VAL A 1 113 ? 6.249 -0.048 -4.719 1.00 95.44 113 VAL A N 1
ATOM 857 C CA . VAL A 1 113 ? 6.640 -0.082 -6.131 1.00 95.44 113 VAL A CA 1
ATOM 858 C C . VAL A 1 113 ? 6.500 -1.518 -6.614 1.00 95.44 113 VAL A C 1
ATOM 860 O O . VAL A 1 113 ? 7.057 -2.417 -5.994 1.00 95.44 113 VAL A O 1
ATOM 863 N N . ILE A 1 114 ? 5.780 -1.758 -7.706 1.00 94.62 114 ILE A N 1
ATOM 864 C CA . ILE A 1 114 ? 5.569 -3.111 -8.236 1.00 94.62 114 ILE A CA 1
ATOM 865 C C . ILE A 1 114 ? 6.903 -3.696 -8.723 1.00 94.62 114 ILE A C 1
ATOM 867 O O . ILE A 1 114 ? 7.702 -3.009 -9.367 1.00 94.62 114 ILE A O 1
ATOM 871 N N . HIS A 1 115 ? 7.142 -4.979 -8.445 1.00 94.31 115 HIS A N 1
ATOM 872 C CA . HIS A 1 115 ? 8.348 -5.667 -8.893 1.00 94.31 115 HIS A CA 1
ATOM 873 C C . HIS A 1 115 ? 8.447 -5.690 -10.440 1.00 94.31 115 HIS A C 1
ATOM 875 O O . HIS A 1 115 ? 7.472 -6.046 -11.111 1.00 94.31 115 HIS A O 1
ATOM 881 N N . PRO A 1 116 ? 9.620 -5.402 -11.047 1.00 92.38 116 PRO A N 1
ATOM 882 C CA . PRO A 1 116 ? 9.782 -5.372 -12.507 1.00 92.38 116 PRO A CA 1
ATOM 883 C C . PRO A 1 116 ? 9.383 -6.669 -13.223 1.00 92.38 116 PRO A C 1
ATOM 885 O O . PRO A 1 116 ? 8.833 -6.622 -14.319 1.00 92.38 116 PRO A O 1
ATOM 888 N N . ASN A 1 117 ? 9.612 -7.832 -12.599 1.00 93.12 117 ASN A N 1
ATOM 889 C CA . ASN A 1 117 ? 9.176 -9.125 -13.151 1.00 93.12 117 ASN A CA 1
ATOM 890 C C . ASN A 1 117 ? 7.653 -9.200 -13.320 1.00 93.12 117 ASN A C 1
ATOM 892 O O . ASN A 1 117 ? 7.182 -9.708 -14.334 1.00 93.12 117 ASN A O 1
ATOM 896 N N . THR A 1 118 ? 6.896 -8.667 -12.359 1.00 92.25 118 THR A N 1
ATOM 897 C CA . THR A 1 118 ? 5.434 -8.606 -12.428 1.00 92.25 118 THR A CA 1
ATOM 898 C C . THR A 1 118 ? 5.012 -7.665 -13.549 1.00 92.25 118 THR A C 1
ATOM 900 O O . THR A 1 118 ? 4.219 -8.051 -14.397 1.00 92.25 118 THR A O 1
ATOM 903 N N . LEU A 1 119 ? 5.611 -6.472 -13.637 1.00 91.75 119 LEU A N 1
ATOM 904 C CA . LEU A 1 119 ? 5.330 -5.521 -14.721 1.00 91.75 119 LEU A CA 1
ATOM 905 C C . LEU A 1 119 ? 5.595 -6.126 -16.106 1.00 91.75 119 LEU A C 1
ATOM 907 O O . LEU A 1 119 ? 4.765 -5.997 -17.002 1.00 91.75 119 LEU A O 1
ATOM 911 N N . LYS A 1 120 ? 6.702 -6.862 -16.257 1.00 92.56 120 LYS A N 1
ATOM 912 C CA . LYS A 1 120 ? 7.043 -7.571 -17.494 1.00 92.56 120 LYS A CA 1
ATOM 913 C C . LYS A 1 120 ? 6.020 -8.653 -17.852 1.00 92.56 120 LYS A C 1
ATOM 915 O O . LYS A 1 120 ? 5.719 -8.820 -19.027 1.00 92.56 120 LYS A O 1
ATOM 920 N N . ALA A 1 121 ? 5.479 -9.368 -16.865 1.00 93.38 121 ALA A N 1
ATOM 921 C CA . ALA A 1 121 ? 4.453 -10.387 -17.092 1.00 93.38 121 ALA A CA 1
ATOM 922 C C . ALA A 1 121 ? 3.124 -9.798 -17.606 1.00 93.38 121 ALA A C 1
ATOM 924 O O . ALA A 1 121 ? 2.405 -10.479 -18.331 1.00 93.38 121 ALA A O 1
ATOM 925 N N . TYR A 1 122 ? 2.828 -8.538 -17.273 1.00 91.50 122 TYR A N 1
ATOM 926 C CA . TYR A 1 122 ? 1.643 -7.805 -17.738 1.00 91.50 122 TYR A CA 1
ATOM 927 C C . TYR A 1 122 ? 1.923 -6.864 -18.929 1.00 91.50 122 TYR A C 1
ATOM 929 O O . TYR A 1 122 ? 1.075 -6.037 -19.254 1.00 91.50 122 TYR A O 1
ATOM 937 N N . ASP A 1 123 ? 3.097 -6.967 -19.564 1.00 92.75 123 ASP A N 1
ATOM 938 C CA . ASP A 1 123 ? 3.541 -6.116 -20.685 1.00 92.75 123 ASP A CA 1
ATOM 939 C C . ASP A 1 123 ? 3.527 -4.602 -20.370 1.00 92.75 123 ASP A C 1
ATOM 941 O O . ASP A 1 123 ? 3.203 -3.733 -21.182 1.00 92.75 123 ASP A O 1
ATOM 945 N N . ILE A 1 124 ? 3.883 -4.261 -19.129 1.00 90.31 124 ILE A N 1
ATOM 946 C CA . ILE A 1 124 ? 3.942 -2.888 -18.629 1.00 90.31 124 ILE A CA 1
ATOM 947 C C . ILE A 1 124 ? 5.402 -2.422 -18.638 1.00 90.31 124 ILE A C 1
ATOM 949 O O . ILE A 1 124 ? 6.197 -2.790 -17.779 1.00 90.31 124 ILE A O 1
ATOM 953 N N . ALA A 1 125 ? 5.755 -1.570 -19.603 1.00 89.19 125 ALA A N 1
ATOM 954 C CA . ALA A 1 125 ? 7.137 -1.109 -19.794 1.00 89.19 125 ALA A CA 1
ATOM 955 C C . ALA A 1 125 ? 7.617 -0.017 -18.814 1.00 89.19 125 ALA A C 1
ATOM 957 O O . ALA A 1 125 ? 8.806 0.286 -18.765 1.00 89.19 125 ALA A O 1
ATOM 958 N N . THR A 1 126 ? 6.716 0.611 -18.058 1.00 90.88 126 THR A N 1
ATOM 959 C CA . THR A 1 126 ? 7.053 1.717 -17.144 1.00 90.88 126 THR A CA 1
ATOM 960 C C . THR A 1 126 ? 6.922 1.289 -15.688 1.00 90.88 126 THR A C 1
ATOM 962 O O . THR A 1 126 ? 6.051 0.471 -15.383 1.00 90.88 126 THR A O 1
ATOM 965 N N . PRO A 1 127 ? 7.689 1.892 -14.769 1.00 92.00 127 PRO A N 1
ATOM 966 C CA . PRO A 1 127 ? 7.518 1.647 -13.345 1.00 92.00 127 PRO A CA 1
ATOM 967 C C . PRO A 1 127 ? 6.133 2.103 -12.859 1.00 92.00 127 PRO A C 1
ATOM 969 O O . PRO A 1 127 ? 5.607 3.136 -13.281 1.00 92.00 127 PRO A O 1
ATOM 972 N N . CYS A 1 128 ? 5.558 1.324 -11.944 1.00 93.50 128 CYS A N 1
ATOM 973 C CA . CYS A 1 128 ? 4.271 1.612 -11.320 1.00 93.50 128 CYS A CA 1
ATOM 974 C C . CYS A 1 128 ? 4.382 1.454 -9.802 1.00 93.50 128 CYS A C 1
ATOM 976 O O . CYS A 1 128 ? 5.012 0.509 -9.321 1.00 93.50 128 CYS A O 1
ATOM 978 N N . SER A 1 129 ? 3.724 2.341 -9.062 1.00 95.00 129 SER A N 1
ATOM 979 C CA . SER A 1 129 ? 3.452 2.164 -7.634 1.00 95.00 129 SER A CA 1
ATOM 980 C C . SER A 1 129 ? 1.986 1.837 -7.414 1.00 95.00 129 SER A C 1
ATOM 982 O O . SER A 1 129 ? 1.118 2.305 -8.149 1.00 95.00 129 SER A O 1
ATOM 984 N N . PHE A 1 130 ? 1.713 1.046 -6.390 1.00 95.25 130 PHE A N 1
ATOM 985 C CA . PHE A 1 130 ? 0.396 0.525 -6.068 1.00 95.25 130 PHE A CA 1
ATOM 986 C C . PHE A 1 130 ? 0.108 0.698 -4.580 1.00 95.25 130 PHE A C 1
ATOM 988 O O . PHE A 1 130 ? 1.018 0.599 -3.760 1.00 95.25 130 PHE A O 1
ATOM 995 N N . VAL A 1 131 ? -1.152 0.954 -4.242 1.00 95.56 131 VAL A N 1
ATOM 996 C CA . VAL A 1 131 ? -1.686 0.878 -2.880 1.00 95.56 131 VAL A CA 1
ATOM 997 C C . VAL A 1 131 ? -2.996 0.125 -2.905 1.00 95.56 131 VAL A C 1
ATOM 999 O O . VAL A 1 131 ? -3.826 0.345 -3.786 1.00 95.56 131 VAL A O 1
ATOM 1002 N N . GLU A 1 132 ? -3.191 -0.706 -1.895 1.00 95.00 132 GLU A N 1
ATOM 1003 C CA . GLU A 1 132 ? -4.444 -1.371 -1.584 1.00 95.00 132 GLU A CA 1
ATOM 1004 C C . GLU A 1 132 ? -4.718 -1.239 -0.089 1.00 95.00 132 GLU A C 1
ATOM 1006 O O . GLU A 1 132 ? -3.840 -1.488 0.738 1.00 95.00 132 GLU A O 1
ATOM 1011 N N . LEU A 1 133 ? -5.940 -0.837 0.252 1.00 92.81 133 LEU A N 1
ATOM 1012 C CA . LEU A 1 133 ? -6.424 -0.671 1.615 1.00 92.81 133 LEU A CA 1
ATOM 1013 C C . LEU A 1 133 ? -7.823 -1.267 1.741 1.00 92.81 133 LEU A C 1
ATOM 1015 O O . LEU A 1 133 ? -8.755 -0.851 1.052 1.00 92.81 133 LEU A O 1
ATOM 1019 N N . ASN A 1 134 ? -7.998 -2.175 2.689 1.00 91.06 134 ASN A N 1
ATOM 1020 C CA . ASN A 1 134 ? -9.304 -2.636 3.122 1.00 91.06 134 ASN A CA 1
ATOM 1021 C C . ASN A 1 134 ? -9.985 -1.520 3.921 1.00 91.06 134 ASN A C 1
ATOM 1023 O O . ASN A 1 134 ? -9.496 -1.144 4.979 1.00 91.06 134 ASN A O 1
ATOM 1027 N N . ILE A 1 135 ? -11.119 -1.011 3.439 1.00 88.56 135 ILE A N 1
ATOM 1028 C CA . ILE A 1 135 ? -11.893 0.060 4.094 1.00 88.56 135 ILE A C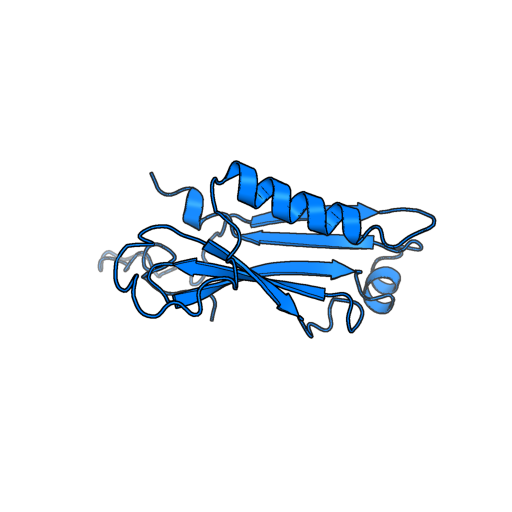A 1
ATOM 1029 C C . ILE A 1 135 ? -13.187 -0.442 4.736 1.00 88.56 135 ILE A C 1
ATOM 1031 O O . ILE A 1 135 ? -13.989 0.353 5.231 1.00 88.56 135 ILE A O 1
ATOM 1035 N N . GLN A 1 136 ? -13.419 -1.756 4.729 1.00 85.12 136 GLN A N 1
ATOM 1036 C CA . GLN A 1 136 ? -14.635 -2.352 5.276 1.00 85.12 136 GLN A CA 1
ATOM 1037 C C . GLN A 1 136 ? -14.848 -1.951 6.742 1.00 85.12 136 GLN A C 1
ATOM 1039 O O . GLN A 1 136 ? -15.979 -1.706 7.149 1.00 85.12 136 GLN A O 1
ATOM 1044 N N . PHE A 1 137 ? -13.763 -1.812 7.509 1.00 78.75 137 PHE A N 1
ATOM 1045 C CA . PHE A 1 137 ? -13.796 -1.447 8.927 1.00 78.75 137 PHE A CA 1
ATOM 1046 C C . PHE A 1 137 ? -14.381 -0.051 9.208 1.00 78.75 137 PHE A C 1
ATOM 1048 O O . PHE A 1 137 ? -14.755 0.223 10.347 1.00 78.75 137 PHE A O 1
ATOM 1055 N N . ALA A 1 138 ? -14.421 0.830 8.203 1.00 78.69 138 ALA A N 1
ATOM 1056 C CA . ALA A 1 138 ? -14.966 2.184 8.300 1.00 78.69 138 ALA A CA 1
ATOM 1057 C C . ALA A 1 138 ? -16.415 2.283 7.786 1.00 78.69 138 ALA A C 1
ATOM 1059 O O . ALA A 1 138 ? -17.048 3.323 7.928 1.00 78.69 138 ALA A O 1
ATOM 1060 N N . CYS A 1 139 ? -16.942 1.221 7.166 1.00 68.94 139 CYS A N 1
ATOM 1061 C CA . CYS A 1 139 ? -18.265 1.208 6.537 1.00 68.94 139 CYS A CA 1
ATOM 1062 C C . CYS A 1 139 ? -19.392 0.710 7.463 1.00 68.94 139 CYS A C 1
ATOM 1064 O O . CYS A 1 139 ? -20.538 0.654 7.026 1.00 68.94 139 CYS A O 1
ATOM 1066 N N . THR A 1 140 ? -19.090 0.316 8.702 1.00 59.56 140 THR A N 1
ATOM 1067 C CA . THR A 1 140 ? -20.084 -0.211 9.647 1.00 59.56 140 THR A CA 1
ATOM 1068 C C . THR A 1 140 ? -20.799 0.946 10.354 1.00 59.56 140 THR A C 1
ATOM 1070 O O . THR A 1 140 ? -20.259 1.526 11.294 1.00 59.56 140 THR A O 1
ATOM 1073 N N . THR A 1 141 ? -21.988 1.300 9.862 1.00 42.22 141 THR A N 1
ATOM 1074 C CA . THR A 1 141 ? -23.003 2.116 10.562 1.00 42.22 141 THR A CA 1
ATOM 1075 C C . THR A 1 141 ? -23.923 1.246 11.393 1.00 42.22 141 THR A C 1
ATOM 1077 O O . THR A 1 141 ? -24.311 0.181 10.859 1.00 42.22 141 THR A O 1
#

Organism: Riptortus pedestris (NCBI:txid329032)

Secondary structure (DSSP, 8-state):
----TTTS-------SSSPP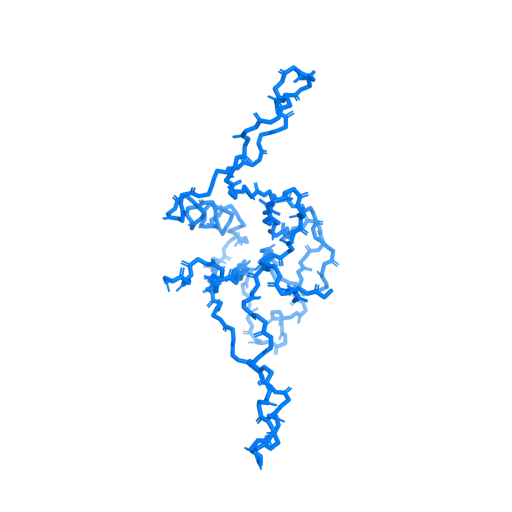P-S-----EEEEEEE-SSS--HHHHHHHHHHHHHHTT--B-------TT--S---S-EEEEEE---TTEEEEEEEEEEEEETTEEEEEEEEEEEPHHHHHHTT--S-EEEEEEE-GGG---

InterPro domains:
  IPR041616 Phenylalanyl tRNA synthetase beta chain, core domain [PF17759] (23-135)
  IPR045060 Phenylalanine-tRNA ligase, class IIc, beta subunit [PTHR10947] (21-137)
  IPR045864 Class II Aminoacyl-tRNA synthetase/Biotinyl protein ligase (BPL) and lipoyl protein ligase (LPL) [G3DSA:3.30.930.10] (11-137)
  IPR045864 Class II Aminoacyl-tRNA synthetase/Biotinyl protein ligase (BPL) and lipoyl protein ligase (LPL) [SSF55681] (24-136)

Sequence (141 aa):
MIDNETNFPPELEVTSDGYPSPGARNQRHIAAICRNSNSSSFEQIHGLAEYIMCKLNIPVRSNCSNDATTTASQKGDMYSFEPSSDGAYFPGRALDVMLWRAGKPVRIGSLGVIHPNTLKAYDIATPCSFVELNIQFACTT

pLDDT: mean 79.46, std 18.38, range [40.12, 95.81]

Radius of gyration: 18.19 Å; chains: 1; bounding box: 44×37×54 Å

Foldseek 3Di:
DLDDCVQAPDDPPPPPPDDDDPPDDDFDKDKDKDFDAPDLCLVVVVVVVVVVCVVLVAAADDPPDPPPPPDDDPQDKHKYWDQDDDPQADHPFKTFIWIQHPNDTGGFWMKGWGDVVVCVVVVNPTIMIMIMGGCNSSVDD